Protein AF-A0A954N422-F1 (afdb_monomer_lite)

Sequence (176 aa):
SVNNRGGATPYSLAYEYASINVNNAAPVLNNAGSPTLDPILINVPSANNPGTLVSDIIARMSPDGGITDTNPNSPQGIAINGLTGTANGIWEFTVNNGTNWTPIGTTGNFNARLLAADPNTRIRYRPNTDFIGEAKIAFVAWDQTTGINGGIAAVGTRGGTTPYSTLYDYASLTII

Structure (mmCIF, N/CA/C/O backbone):
data_AF-A0A954N422-F1
#
_entry.id   AF-A0A954N422-F1
#
loop_
_atom_site.group_PDB
_atom_site.id
_atom_site.type_symbol
_atom_site.label_atom_id
_atom_site.label_alt_id
_atom_site.label_comp_id
_atom_site.label_asym_id
_atom_site.label_entity_id
_atom_site.label_seq_id
_atom_site.pdbx_PDB_ins_code
_atom_site.Cartn_x
_atom_site.Cartn_y
_atom_site.Cartn_z
_atom_site.occupancy
_atom_site.B_iso_or_equiv
_atom_site.auth_seq_id
_atom_site.auth_comp_id
_atom_site.auth_asym_id
_atom_site.auth_atom_id
_atom_site.pdbx_PDB_model_num
ATOM 1 N N . SER A 1 1 ? 2.249 11.021 -72.067 1.00 43.91 1 SER A N 1
ATOM 2 C CA . SER A 1 1 ? 2.326 9.857 -71.168 1.00 43.91 1 SER A CA 1
ATOM 3 C C . SER A 1 1 ? 2.232 10.373 -69.746 1.00 43.91 1 SER A C 1
ATOM 5 O O . SER A 1 1 ? 3.156 11.035 -69.293 1.00 43.91 1 SER A O 1
ATOM 7 N N . VAL A 1 2 ? 1.067 10.226 -69.115 1.00 40.97 2 VAL A N 1
ATOM 8 C CA . VAL A 1 2 ? 0.829 10.654 -67.730 1.00 40.97 2 VAL A CA 1
ATOM 9 C C . VAL A 1 2 ? 0.949 9.403 -66.872 1.00 40.97 2 VAL A C 1
ATOM 11 O O . VAL A 1 2 ? 0.126 8.502 -66.992 1.00 40.97 2 VAL A O 1
ATOM 14 N N . ASN A 1 3 ? 1.989 9.334 -66.043 1.00 43.72 3 ASN A N 1
ATOM 15 C CA . ASN A 1 3 ? 2.112 8.283 -65.042 1.00 43.72 3 ASN A CA 1
ATOM 16 C C . ASN A 1 3 ? 1.303 8.698 -63.808 1.00 43.72 3 ASN A C 1
ATOM 18 O O . ASN A 1 3 ? 1.554 9.752 -63.221 1.00 43.72 3 ASN A O 1
ATOM 22 N N . ASN A 1 4 ? 0.325 7.864 -63.455 1.00 44.44 4 ASN A N 1
ATOM 23 C CA . ASN A 1 4 ? -0.522 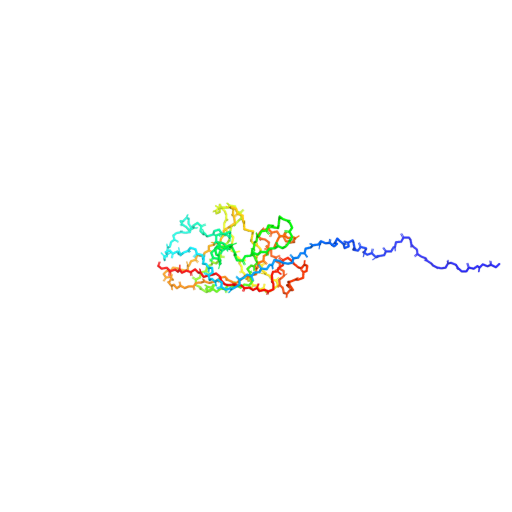7.956 -62.269 1.00 44.44 4 ASN A CA 1
ATOM 24 C C . ASN A 1 4 ? 0.248 8.395 -61.009 1.00 44.44 4 ASN A C 1
ATOM 26 O O . ASN A 1 4 ? 1.148 7.696 -60.548 1.00 44.44 4 ASN A O 1
ATOM 30 N N . ARG A 1 5 ? -0.203 9.487 -60.383 1.00 45.69 5 ARG A N 1
ATOM 31 C CA . ARG A 1 5 ? -0.051 9.734 -58.942 1.00 45.69 5 ARG A CA 1
ATOM 32 C C . ARG A 1 5 ? -1.448 9.933 -58.347 1.00 45.69 5 ARG A C 1
ATOM 34 O O . ARG A 1 5 ? -1.951 11.049 -58.308 1.00 45.69 5 ARG A O 1
ATOM 41 N N . GLY A 1 6 ? -2.093 8.840 -57.943 1.00 41.59 6 GLY A N 1
ATOM 42 C CA . GLY A 1 6 ? -3.172 8.876 -56.944 1.00 41.59 6 GLY A CA 1
ATOM 43 C C . GLY A 1 6 ? -2.556 8.641 -55.557 1.00 41.59 6 GLY A C 1
ATOM 44 O O . GLY A 1 6 ? -1.580 7.906 -55.472 1.00 41.59 6 GLY A O 1
ATOM 45 N N . GLY A 1 7 ? -3.004 9.230 -54.448 1.00 41.53 7 GLY A N 1
ATOM 46 C CA . GLY A 1 7 ? -4.103 10.164 -54.215 1.00 41.53 7 GLY A CA 1
ATOM 47 C C . GLY A 1 7 ? -4.025 10.778 -52.797 1.00 41.53 7 GLY A C 1
ATOM 48 O O . GLY A 1 7 ? -3.206 10.372 -51.983 1.00 41.53 7 GLY A O 1
ATOM 49 N N . ALA A 1 8 ? -4.884 11.782 -52.579 1.00 52.75 8 ALA A N 1
ATOM 50 C CA . ALA A 1 8 ? -5.492 12.315 -51.344 1.00 52.75 8 ALA A CA 1
ATOM 51 C C . ALA A 1 8 ? -4.679 12.528 -50.028 1.00 52.75 8 ALA A C 1
ATOM 53 O O . ALA A 1 8 ? -4.425 11.605 -49.266 1.00 52.75 8 ALA A O 1
ATOM 54 N N . THR A 1 9 ? -4.528 13.822 -49.685 1.00 52.22 9 THR A N 1
ATOM 55 C CA . THR A 1 9 ? -4.311 14.471 -48.359 1.00 52.22 9 THR A CA 1
ATOM 56 C C . THR A 1 9 ? -2.933 14.352 -47.668 1.00 52.22 9 THR A C 1
ATOM 58 O O . THR A 1 9 ? -2.406 13.253 -47.529 1.00 52.22 9 THR A O 1
ATOM 61 N N . PRO A 1 10 ? -2.341 15.465 -47.173 1.00 43.59 10 PRO A N 1
ATOM 62 C CA . PRO A 1 10 ? -1.077 15.457 -46.439 1.00 43.59 10 PRO A CA 1
ATOM 63 C C . PRO A 1 10 ? -1.319 15.248 -44.937 1.00 43.59 10 PRO A C 1
ATOM 65 O O . PRO A 1 10 ? -0.956 16.102 -44.142 1.00 43.59 10 PRO A O 1
ATOM 68 N N . TYR A 1 11 ? -1.960 14.152 -44.532 1.00 50.22 11 TYR A N 1
ATOM 69 C CA . TYR A 1 11 ? -2.057 13.786 -43.115 1.00 50.22 11 TYR A CA 1
ATOM 70 C C . TYR A 1 11 ? -2.103 12.263 -42.991 1.00 50.22 11 TYR A C 1
ATOM 72 O O . TYR A 1 11 ? -3.084 11.632 -43.378 1.00 50.22 11 TYR A O 1
ATOM 80 N N . SER A 1 12 ? -1.053 11.652 -42.447 1.00 58.97 12 SER A N 1
ATOM 81 C CA . SER A 1 12 ? -1.161 10.297 -41.914 1.00 58.97 12 SER A CA 1
ATOM 82 C C . SER A 1 12 ? -1.893 10.370 -40.569 1.00 58.97 12 SER A C 1
ATOM 84 O O . SER A 1 12 ? -1.477 11.091 -39.670 1.00 58.97 12 SER A O 1
ATOM 86 N N . LEU A 1 13 ? -2.960 9.583 -40.392 1.00 49.12 13 LEU A N 1
ATOM 87 C CA . LEU A 1 13 ? -3.595 9.314 -39.085 1.00 49.12 13 LEU A CA 1
ATOM 88 C C . LEU A 1 13 ? -2.731 8.390 -38.199 1.00 49.12 13 LEU A C 1
ATOM 90 O O . LEU A 1 13 ? -3.236 7.675 -37.336 1.00 49.12 13 LEU A O 1
ATOM 94 N N . ALA A 1 14 ? -1.424 8.348 -38.450 1.00 48.66 14 ALA A N 1
ATOM 95 C CA . ALA A 1 14 ? -0.508 7.518 -37.701 1.00 48.66 14 ALA A CA 1
ATOM 96 C C . ALA A 1 14 ? -0.146 8.268 -36.422 1.00 48.66 14 ALA A C 1
ATOM 98 O O . ALA A 1 14 ? 0.597 9.246 -36.453 1.00 48.66 14 ALA A O 1
ATOM 99 N N . TYR A 1 15 ? -0.667 7.800 -35.292 1.00 50.38 15 TYR A N 1
ATOM 100 C CA . TYR A 1 15 ? -0.001 8.051 -34.026 1.00 50.38 15 TYR A CA 1
ATOM 101 C C . TYR A 1 15 ? 1.367 7.376 -34.110 1.00 50.38 15 TYR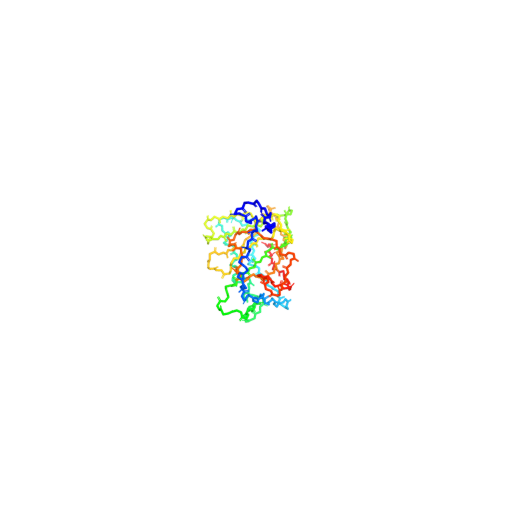 A C 1
ATOM 103 O O . TYR A 1 15 ? 1.484 6.155 -34.017 1.00 50.38 15 TYR A O 1
ATOM 111 N N . GLU A 1 16 ? 2.403 8.168 -34.357 1.00 44.94 16 GLU A N 1
ATOM 112 C CA . GLU A 1 16 ? 3.770 7.749 -34.110 1.00 44.94 16 GLU A CA 1
ATOM 113 C C . GLU A 1 16 ? 3.940 7.739 -32.591 1.00 44.94 16 GLU A C 1
ATOM 115 O O . GLU A 1 16 ? 4.090 8.776 -31.946 1.00 44.94 16 GLU A O 1
ATOM 120 N N . TYR A 1 17 ? 3.818 6.560 -31.983 1.00 45.59 17 TYR A N 1
ATOM 121 C CA . TYR A 1 17 ? 4.269 6.397 -30.613 1.00 45.59 17 TYR A CA 1
ATOM 122 C C . TYR A 1 17 ? 5.788 6.509 -30.641 1.00 45.59 17 TYR A C 1
ATOM 124 O O . TYR A 1 17 ? 6.476 5.587 -31.076 1.00 45.59 17 TYR A O 1
ATOM 132 N N . ALA A 1 18 ? 6.318 7.629 -30.158 1.00 45.50 18 ALA A N 1
ATOM 133 C CA . ALA A 1 18 ? 7.688 7.651 -29.684 1.00 45.50 18 ALA A CA 1
ATOM 134 C C . ALA A 1 18 ? 7.759 6.674 -28.501 1.00 45.50 18 ALA A C 1
ATOM 136 O O . ALA A 1 18 ? 7.388 7.009 -27.376 1.00 45.50 18 ALA A O 1
ATOM 137 N N . SER A 1 19 ? 8.180 5.435 -28.750 1.00 49.53 19 SER A N 1
ATOM 138 C CA . SER A 1 19 ? 8.577 4.540 -27.674 1.00 49.53 19 SER A CA 1
ATOM 139 C C . SER A 1 19 ? 9.864 5.107 -27.085 1.00 49.53 19 SER A C 1
ATOM 141 O O . SER A 1 19 ? 10.951 4.894 -27.624 1.00 49.53 19 SER A O 1
ATOM 143 N N . ILE A 1 20 ? 9.761 5.844 -25.979 1.00 52.03 20 ILE A N 1
ATOM 144 C CA . ILE A 1 20 ? 10.897 5.926 -25.071 1.00 52.03 20 ILE A CA 1
ATOM 145 C C . ILE A 1 20 ? 11.073 4.493 -24.577 1.00 52.03 20 ILE A C 1
ATOM 147 O O . ILE A 1 20 ? 10.243 3.987 -23.823 1.00 52.03 20 ILE A O 1
ATOM 151 N N . ASN A 1 21 ? 12.126 3.817 -25.036 1.00 48.25 21 ASN A N 1
ATOM 152 C CA . ASN A 1 21 ? 12.680 2.709 -24.276 1.00 48.25 21 ASN A CA 1
ATOM 153 C C . ASN A 1 21 ? 13.121 3.316 -22.946 1.00 48.25 21 ASN A C 1
ATOM 155 O O . ASN A 1 21 ? 14.238 3.817 -22.817 1.00 48.25 21 ASN A O 1
ATOM 159 N N . VAL A 1 22 ? 12.215 3.353 -21.969 1.00 59.94 22 VAL A N 1
ATOM 160 C CA . VAL A 1 22 ? 12.628 3.524 -20.589 1.00 59.94 22 VAL A CA 1
ATOM 161 C C . VAL A 1 22 ? 13.379 2.229 -20.339 1.00 59.94 22 VAL A C 1
ATOM 163 O O . VAL A 1 22 ? 12.770 1.160 -20.378 1.00 59.94 22 VAL A O 1
ATOM 166 N N . ASN A 1 23 ? 14.703 2.302 -20.200 1.00 78.31 23 ASN A N 1
ATOM 167 C CA . ASN A 1 23 ? 15.548 1.184 -19.775 1.00 78.31 23 ASN A CA 1
ATOM 168 C C . ASN A 1 23 ? 15.210 0.815 -18.320 1.00 78.31 23 ASN A C 1
ATOM 170 O O . ASN A 1 23 ? 16.096 0.766 -17.480 1.00 78.31 23 ASN A O 1
ATOM 174 N N . ASN A 1 24 ? 13.927 0.649 -18.010 1.00 91.31 24 ASN A N 1
ATOM 175 C CA . ASN A 1 24 ? 13.462 0.226 -16.720 1.00 91.31 24 ASN A CA 1
ATOM 176 C C . ASN A 1 24 ? 13.692 -1.275 -16.611 1.00 91.31 24 ASN A C 1
ATOM 178 O O . ASN A 1 24 ? 13.283 -2.031 -17.494 1.00 91.31 24 ASN A O 1
ATOM 182 N N . ALA A 1 25 ? 14.311 -1.700 -15.526 1.00 95.19 25 ALA A N 1
ATOM 183 C CA . ALA A 1 25 ? 14.209 -3.055 -15.030 1.00 95.19 25 ALA A CA 1
ATOM 184 C C . ALA A 1 25 ? 13.224 -3.070 -13.860 1.00 95.19 25 ALA A C 1
ATOM 186 O O . ALA A 1 25 ? 13.370 -2.294 -12.927 1.00 95.19 25 ALA A O 1
ATOM 187 N N . ALA A 1 26 ? 12.240 -3.963 -13.895 1.00 97.00 26 ALA A N 1
ATOM 188 C CA . ALA A 1 26 ? 11.301 -4.107 -12.792 1.00 97.00 26 ALA A CA 1
ATOM 189 C C . ALA A 1 26 ? 12.032 -4.376 -11.461 1.00 97.00 26 ALA A C 1
ATOM 191 O O . ALA A 1 26 ? 13.004 -5.146 -11.445 1.00 97.00 26 ALA A O 1
ATOM 192 N N . PRO A 1 27 ? 11.528 -3.846 -10.334 1.00 97.69 27 PRO A N 1
ATOM 193 C CA . PRO A 1 27 ? 12.125 -4.091 -9.036 1.00 97.69 27 PRO A CA 1
ATOM 194 C C . PRO A 1 27 ? 11.985 -5.570 -8.661 1.00 97.69 27 PRO A C 1
ATOM 196 O O . PRO A 1 27 ? 11.022 -6.254 -9.028 1.00 97.69 27 PRO A O 1
ATOM 199 N N . VAL A 1 28 ? 12.936 -6.074 -7.885 1.00 97.12 28 VAL A N 1
ATOM 200 C CA . VAL A 1 28 ? 12.908 -7.420 -7.318 1.00 97.12 28 VAL A CA 1
ATOM 201 C C . VAL A 1 28 ? 12.417 -7.326 -5.883 1.00 97.12 28 VAL A C 1
ATOM 203 O O . VAL A 1 28 ? 13.034 -6.677 -5.045 1.00 97.12 28 VAL A O 1
ATOM 206 N N . LEU A 1 29 ? 11.305 -8.002 -5.604 1.00 97.25 29 LEU A N 1
ATOM 207 C CA . LEU A 1 29 ? 10.777 -8.183 -4.258 1.00 97.25 29 LEU A CA 1
ATOM 208 C C . LEU A 1 29 ? 11.264 -9.526 -3.700 1.00 97.25 29 LEU A C 1
ATOM 210 O O . LEU A 1 29 ? 11.084 -10.559 -4.346 1.00 97.25 29 LEU A O 1
ATOM 214 N N . ASN A 1 30 ? 11.825 -9.521 -2.494 1.00 94.50 30 ASN A N 1
ATOM 215 C CA . ASN A 1 30 ? 12.149 -10.717 -1.723 1.00 94.50 30 ASN A CA 1
ATOM 216 C C . ASN A 1 30 ? 11.022 -11.015 -0.721 1.00 94.50 30 ASN A C 1
ATOM 218 O O . ASN A 1 30 ? 10.853 -10.291 0.257 1.00 94.50 30 ASN A O 1
ATOM 222 N N . ASN A 1 31 ? 10.277 -12.097 -0.953 1.00 93.06 31 ASN A N 1
ATOM 223 C CA . ASN A 1 31 ? 9.134 -12.515 -0.133 1.00 93.06 31 ASN A CA 1
ATOM 224 C C . ASN A 1 31 ? 9.487 -13.575 0.930 1.00 93.06 31 ASN A C 1
ATOM 226 O O . ASN A 1 31 ? 8.604 -14.274 1.420 1.00 93.06 31 ASN A O 1
ATOM 230 N N . ALA A 1 32 ? 10.771 -13.740 1.265 1.00 90.69 32 ALA A N 1
ATOM 231 C CA . ALA A 1 32 ? 11.186 -14.596 2.380 1.00 90.69 32 ALA A CA 1
ATOM 232 C C . ALA A 1 32 ? 10.934 -13.942 3.754 1.00 90.69 32 ALA A C 1
ATOM 234 O O . ALA A 1 32 ? 11.035 -14.608 4.784 1.00 90.69 32 ALA A O 1
ATOM 235 N N . GLY A 1 33 ? 10.655 -12.637 3.758 1.00 86.81 33 GLY A N 1
ATOM 236 C CA . GLY A 1 33 ? 10.347 -11.848 4.940 1.00 86.81 33 GLY A CA 1
ATOM 237 C C . GLY A 1 33 ? 8.942 -12.064 5.491 1.00 86.81 33 GLY A C 1
ATOM 238 O O . GLY A 1 33 ? 8.163 -12.897 5.037 1.00 86.81 33 GLY A O 1
ATOM 239 N N . SER A 1 34 ? 8.607 -11.285 6.512 1.00 90.31 34 SER A N 1
ATOM 240 C CA . SER A 1 34 ? 7.241 -11.174 7.034 1.00 90.31 34 SER A CA 1
ATOM 241 C C . SER A 1 34 ? 7.027 -9.738 7.503 1.00 90.31 34 SER A C 1
ATOM 243 O O . SER A 1 34 ? 7.085 -9.471 8.707 1.00 90.31 34 SER A O 1
ATOM 245 N N . PRO A 1 35 ? 6.881 -8.783 6.567 1.00 95.62 35 PRO A N 1
ATOM 246 C CA . PRO A 1 35 ? 6.752 -7.383 6.925 1.00 95.62 35 PRO A CA 1
ATOM 247 C C . PRO A 1 35 ? 5.490 -7.151 7.756 1.00 95.62 35 PRO A C 1
ATOM 249 O O . PRO A 1 35 ? 4.469 -7.824 7.608 1.00 95.62 35 PRO A O 1
ATOM 252 N N . THR A 1 36 ? 5.543 -6.154 8.629 1.00 97.50 36 THR A N 1
ATOM 253 C CA . THR A 1 36 ? 4.424 -5.797 9.499 1.00 97.50 36 THR A CA 1
ATOM 254 C C . THR A 1 36 ? 4.191 -4.299 9.486 1.00 97.50 36 THR A C 1
ATOM 256 O O . THR A 1 36 ? 5.126 -3.497 9.389 1.00 97.50 36 THR A O 1
ATOM 259 N N . LEU A 1 37 ? 2.926 -3.916 9.623 1.00 98.62 37 LEU A N 1
ATOM 260 C CA . LEU A 1 37 ? 2.578 -2.579 10.073 1.00 98.62 37 LEU A CA 1
ATOM 261 C C . LEU A 1 37 ? 2.643 -2.537 11.600 1.00 98.62 37 LEU A C 1
ATOM 263 O O . LEU A 1 37 ? 2.631 -3.570 12.272 1.00 98.62 37 LEU A O 1
ATOM 267 N N . ASP A 1 38 ? 2.703 -1.331 12.146 1.00 98.19 38 ASP A N 1
ATOM 268 C CA . ASP A 1 38 ? 2.648 -1.125 13.586 1.00 98.19 38 ASP A CA 1
ATOM 269 C C . ASP A 1 38 ? 1.313 -1.642 14.132 1.00 98.19 38 ASP A C 1
ATOM 271 O O . ASP A 1 38 ? 0.259 -1.379 13.538 1.00 98.19 38 ASP A O 1
ATOM 275 N N . PRO A 1 39 ? 1.335 -2.383 15.252 1.00 97.50 39 PRO A N 1
ATOM 276 C CA . PRO A 1 39 ? 0.109 -2.812 15.893 1.00 97.50 39 PRO A CA 1
ATOM 277 C C . PRO A 1 39 ? -0.664 -1.591 16.392 1.00 97.50 39 PRO A C 1
ATOM 279 O O . PRO A 1 39 ? -0.083 -0.566 16.760 1.00 97.50 39 PRO A O 1
ATOM 282 N N . ILE A 1 40 ? -1.985 -1.717 16.440 1.00 97.19 40 ILE A N 1
ATOM 283 C CA . ILE A 1 40 ? -2.860 -0.666 16.961 1.00 97.19 40 ILE A CA 1
ATOM 284 C C . ILE A 1 40 ? -3.694 -1.200 18.115 1.00 97.19 40 ILE A C 1
ATOM 286 O O . ILE A 1 40 ? -4.062 -2.374 18.141 1.00 97.19 40 ILE A O 1
ATOM 290 N N . LEU A 1 41 ? -4.015 -0.313 19.052 1.00 96.81 41 LEU A N 1
ATOM 291 C CA . LEU A 1 41 ? -4.933 -0.640 20.131 1.00 96.81 41 LEU A CA 1
ATOM 292 C C . LEU A 1 41 ? -6.374 -0.674 19.620 1.00 96.81 41 LEU A C 1
ATOM 294 O O . LEU A 1 41 ? -6.782 0.150 18.789 1.00 96.81 41 LEU A O 1
ATOM 298 N N . ILE A 1 42 ? -7.160 -1.585 20.175 1.00 94.69 42 ILE A N 1
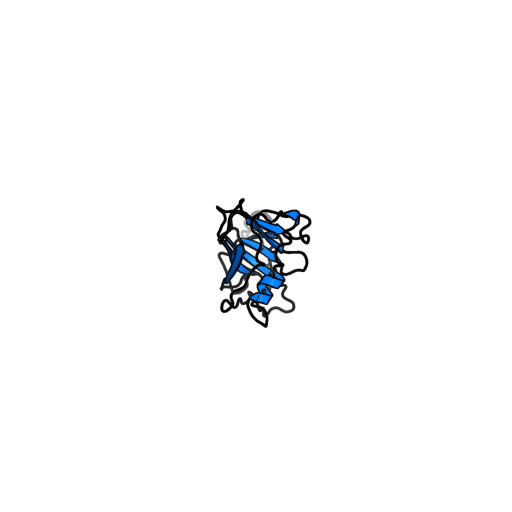ATOM 299 C CA . ILE A 1 42 ? -8.610 -1.600 20.059 1.00 94.69 42 ILE A CA 1
ATOM 300 C C . ILE A 1 42 ? -9.172 -0.222 20.428 1.00 94.69 42 ILE A C 1
ATOM 302 O O . ILE A 1 42 ? -8.738 0.426 21.383 1.00 94.69 42 ILE A O 1
ATOM 306 N N . ASN A 1 43 ? -10.134 0.255 19.637 1.00 94.62 43 ASN A N 1
ATOM 307 C CA . ASN A 1 43 ? -10.788 1.553 19.829 1.00 94.62 43 ASN A CA 1
ATOM 308 C C . ASN A 1 43 ? -9.844 2.772 19.851 1.00 94.62 43 ASN A C 1
ATOM 310 O O . ASN A 1 43 ? -10.244 3.839 20.324 1.00 94.62 43 ASN A O 1
ATOM 314 N N . VAL A 1 44 ? -8.618 2.663 19.315 1.00 95.81 44 VAL A N 1
ATOM 315 C CA . VAL A 1 44 ? -7.723 3.821 19.186 1.00 95.81 44 VAL A CA 1
ATOM 316 C C . VAL A 1 44 ? -8.424 4.945 18.402 1.00 95.81 44 VAL A C 1
ATOM 318 O O . VAL A 1 44 ? -8.904 4.720 17.283 1.00 95.81 44 VAL A O 1
ATOM 321 N N . PRO A 1 45 ? -8.498 6.178 18.942 1.00 95.31 45 PRO A N 1
ATOM 322 C CA . PRO A 1 45 ? -9.030 7.304 18.189 1.00 95.31 45 PRO A CA 1
ATOM 323 C C . PRO A 1 45 ? -8.229 7.513 16.905 1.00 95.31 45 PRO A C 1
ATOM 325 O O . PRO A 1 45 ? -7.001 7.458 16.913 1.00 95.31 45 PRO A O 1
ATOM 328 N N . SER A 1 46 ? -8.896 7.815 15.789 1.00 92.50 46 SER A N 1
ATOM 329 C CA . SER A 1 46 ? -8.201 7.970 14.501 1.00 92.50 46 SER A CA 1
ATOM 330 C C . SER A 1 46 ? -7.180 9.115 14.496 1.00 92.50 46 SER A C 1
ATOM 332 O O . SER A 1 46 ? -6.214 9.053 13.746 1.00 92.50 46 SER A O 1
ATOM 334 N N . ALA A 1 47 ? -7.346 10.133 15.345 1.00 94.31 47 ALA A N 1
ATOM 335 C CA . ALA A 1 47 ? -6.354 11.197 15.532 1.00 94.31 47 ALA A CA 1
ATOM 336 C C . ALA A 1 47 ? -5.049 10.704 16.191 1.00 94.31 47 ALA A C 1
ATOM 338 O O . ALA A 1 47 ? -4.002 11.318 16.018 1.00 94.31 47 ALA A O 1
ATOM 339 N N . ASN A 1 48 ? -5.105 9.576 16.903 1.00 96.62 48 ASN A N 1
ATOM 340 C CA . ASN A 1 48 ? -3.990 8.975 17.633 1.00 96.62 48 ASN A CA 1
ATOM 341 C C . ASN A 1 48 ? -3.403 7.761 16.894 1.00 96.62 48 ASN A C 1
ATOM 343 O O . ASN A 1 48 ? -2.525 7.091 17.428 1.00 96.62 48 ASN A O 1
ATOM 347 N N . ASN A 1 49 ? -3.886 7.465 15.684 1.00 97.19 49 ASN A N 1
ATOM 348 C CA . ASN A 1 49 ? -3.355 6.414 14.825 1.00 97.19 49 ASN A CA 1
ATOM 349 C C . ASN A 1 49 ? -2.500 7.049 13.710 1.00 97.19 49 ASN A C 1
ATOM 351 O O . ASN A 1 49 ? -3.061 7.473 12.688 1.00 97.19 49 ASN A O 1
ATOM 355 N N . PRO A 1 50 ? -1.166 7.137 13.896 1.00 97.50 50 PRO A N 1
ATOM 356 C CA . PRO A 1 50 ? -0.267 7.762 12.928 1.00 97.50 50 PRO A CA 1
ATOM 357 C C . PRO A 1 50 ? -0.047 6.903 11.676 1.00 97.50 50 PRO A C 1
ATOM 359 O O . PRO A 1 50 ? 0.454 7.418 10.679 1.00 97.50 50 PRO A O 1
ATOM 362 N N . GLY A 1 51 ? -0.417 5.619 11.710 1.00 98.31 51 GLY A N 1
ATOM 363 C CA . GLY A 1 51 ? -0.071 4.644 10.682 1.00 98.31 51 GLY A CA 1
ATOM 364 C C . GLY A 1 51 ? 1.432 4.381 10.566 1.00 98.31 51 GLY A C 1
ATOM 365 O O . GLY A 1 51 ? 2.262 5.009 11.223 1.00 98.31 51 GLY A O 1
ATOM 366 N N . THR A 1 52 ? 1.773 3.468 9.667 1.00 98.81 52 THR A N 1
ATOM 367 C CA . THR A 1 52 ? 3.146 3.022 9.409 1.00 98.81 52 THR A CA 1
ATOM 368 C C . THR A 1 52 ? 3.636 3.594 8.088 1.00 98.81 52 THR A C 1
ATOM 370 O O . THR A 1 52 ? 2.887 3.604 7.107 1.00 98.81 52 THR A O 1
ATOM 373 N N . LEU A 1 53 ? 4.880 4.081 8.050 1.00 98.75 53 LEU A N 1
ATOM 374 C CA . LEU A 1 53 ? 5.508 4.520 6.803 1.00 98.75 53 LEU A CA 1
ATOM 375 C C . LEU A 1 53 ? 5.672 3.338 5.846 1.00 98.75 53 LEU A C 1
ATOM 377 O O . LEU A 1 53 ? 6.029 2.235 6.257 1.00 98.75 53 LEU A O 1
ATOM 381 N N . VAL A 1 54 ? 5.484 3.578 4.551 1.00 98.69 54 VAL A N 1
ATOM 382 C CA . VAL A 1 54 ? 5.735 2.547 3.530 1.00 98.69 54 VAL A CA 1
ATOM 383 C C . VAL A 1 54 ? 7.204 2.115 3.528 1.00 98.69 54 VAL A C 1
ATOM 385 O O . VAL A 1 54 ? 7.491 0.930 3.373 1.00 98.69 54 VAL A O 1
ATOM 388 N N . SER A 1 55 ? 8.131 3.045 3.783 1.00 97.75 55 SER A N 1
ATOM 389 C CA . SER A 1 55 ? 9.554 2.732 3.951 1.00 97.75 55 SER A CA 1
ATOM 390 C C . SER A 1 55 ? 9.812 1.771 5.112 1.00 97.75 55 SER A C 1
ATOM 392 O O . SER A 1 55 ? 10.636 0.871 4.978 1.00 97.75 55 SER A O 1
ATOM 394 N N . ASP A 1 56 ? 9.083 1.909 6.224 1.00 97.81 56 ASP A N 1
ATOM 395 C CA . ASP A 1 56 ? 9.247 1.032 7.387 1.00 97.81 56 ASP A CA 1
ATOM 396 C C . ASP A 1 56 ? 8.733 -0.378 7.085 1.00 97.81 56 ASP A C 1
ATOM 398 O O . ASP A 1 56 ? 9.360 -1.356 7.484 1.00 97.81 56 ASP A O 1
ATOM 402 N N . ILE A 1 57 ? 7.634 -0.500 6.333 1.00 98.00 57 ILE A N 1
ATOM 403 C CA . ILE A 1 57 ? 7.122 -1.801 5.875 1.00 98.00 57 ILE A CA 1
ATOM 404 C C . ILE A 1 57 ? 8.184 -2.513 5.026 1.00 98.00 57 ILE A C 1
ATOM 406 O O . ILE A 1 57 ? 8.469 -3.684 5.270 1.00 98.00 57 ILE A O 1
ATOM 410 N N . ILE A 1 58 ? 8.807 -1.807 4.076 1.00 96.75 58 ILE A N 1
ATOM 411 C CA . ILE A 1 58 ? 9.855 -2.364 3.202 1.00 96.75 58 ILE A CA 1
ATOM 412 C C . ILE A 1 58 ? 11.110 -2.739 4.003 1.00 96.75 58 ILE A C 1
ATOM 414 O O . ILE A 1 58 ? 11.683 -3.811 3.789 1.00 96.75 58 ILE A O 1
ATOM 418 N N . ALA A 1 59 ? 11.521 -1.894 4.951 1.00 95.19 59 ALA A N 1
ATOM 419 C CA . ALA A 1 59 ? 12.667 -2.153 5.821 1.00 95.19 59 ALA A CA 1
ATOM 420 C C . ALA A 1 59 ? 12.446 -3.359 6.754 1.00 95.19 59 ALA A C 1
ATOM 422 O O . ALA A 1 59 ? 13.401 -4.019 7.148 1.00 95.19 59 ALA A O 1
ATOM 423 N N . ARG A 1 60 ? 11.192 -3.688 7.089 1.00 95.00 60 ARG A N 1
ATOM 424 C CA . ARG A 1 60 ? 10.837 -4.856 7.918 1.00 95.00 60 ARG A CA 1
ATOM 425 C C . ARG A 1 60 ? 10.787 -6.174 7.144 1.00 95.00 60 ARG A C 1
ATOM 427 O O . ARG A 1 60 ? 10.634 -7.223 7.761 1.00 95.00 60 ARG A O 1
ATOM 434 N N . MET A 1 61 ? 10.905 -6.150 5.817 1.00 92.56 61 MET A N 1
ATOM 435 C CA . MET A 1 61 ? 10.918 -7.372 5.005 1.00 92.56 61 MET A CA 1
ATOM 436 C C . MET A 1 61 ? 12.219 -8.164 5.189 1.00 92.56 61 MET A C 1
ATOM 438 O O . MET A 1 61 ? 12.194 -9.388 5.263 1.00 92.56 61 MET A O 1
ATOM 442 N N . SER A 1 62 ? 13.366 -7.483 5.252 1.00 89.06 62 SER A N 1
ATOM 443 C CA . SER A 1 62 ? 14.679 -8.107 5.451 1.00 89.06 62 SER A CA 1
ATOM 444 C C . SER A 1 62 ? 15.677 -7.089 6.027 1.00 89.06 62 SER A C 1
ATOM 446 O O . SER A 1 62 ? 15.432 -5.890 5.885 1.00 89.06 62 SER A O 1
ATOM 448 N N . PRO A 1 63 ? 16.807 -7.520 6.626 1.00 84.06 63 PRO A N 1
ATOM 449 C CA . PRO A 1 63 ? 17.827 -6.606 7.153 1.00 84.06 63 PRO A CA 1
ATOM 450 C C . PRO A 1 63 ? 18.348 -5.571 6.144 1.00 84.06 63 PRO A C 1
ATOM 452 O O . PRO A 1 63 ? 18.672 -4.456 6.540 1.00 84.06 63 PRO A O 1
ATOM 455 N N . ASP A 1 64 ? 18.385 -5.924 4.855 1.00 81.12 64 ASP A N 1
ATOM 456 C CA . ASP A 1 64 ? 18.876 -5.062 3.771 1.00 81.12 64 ASP A CA 1
ATOM 457 C C . ASP A 1 64 ? 17.733 -4.355 3.010 1.00 81.12 64 ASP A C 1
ATOM 459 O O . ASP A 1 64 ? 17.952 -3.737 1.968 1.00 81.12 64 ASP A O 1
ATOM 463 N N . GLY A 1 65 ? 16.496 -4.455 3.510 1.00 77.19 65 GLY A N 1
ATOM 464 C CA . GLY A 1 65 ? 15.283 -4.094 2.776 1.00 77.19 65 GLY A CA 1
ATOM 465 C C . GLY A 1 65 ? 14.814 -5.228 1.857 1.00 77.19 65 GLY A C 1
ATOM 466 O O . GLY A 1 65 ? 15.594 -6.031 1.347 1.00 77.19 65 GLY A O 1
ATOM 467 N N . GLY A 1 66 ? 13.501 -5.373 1.686 1.00 89.00 66 GLY A N 1
ATOM 468 C CA . GLY A 1 66 ? 12.926 -6.458 0.873 1.00 89.00 66 GLY A CA 1
ATOM 469 C C . GLY A 1 66 ? 12.847 -6.179 -0.623 1.00 89.00 66 GLY A C 1
ATOM 470 O O . GLY A 1 66 ? 12.295 -7.002 -1.349 1.00 89.00 66 GLY A O 1
ATOM 471 N N . ILE A 1 67 ? 13.330 -5.024 -1.086 1.00 95.69 67 ILE A N 1
ATOM 472 C CA . ILE A 1 67 ? 13.186 -4.572 -2.471 1.00 95.69 67 ILE A CA 1
ATOM 473 C C . ILE A 1 67 ? 14.544 -4.111 -2.996 1.00 95.69 67 ILE A C 1
ATOM 475 O O . ILE A 1 67 ? 15.208 -3.285 -2.371 1.00 95.69 67 ILE A O 1
ATOM 479 N N . THR A 1 68 ? 14.934 -4.614 -4.164 1.00 95.31 68 THR A N 1
ATOM 480 C CA . THR A 1 68 ? 16.116 -4.164 -4.909 1.00 95.31 68 THR A CA 1
ATOM 481 C C . THR A 1 68 ? 15.734 -3.786 -6.333 1.00 95.31 68 THR A C 1
ATOM 483 O O . THR A 1 68 ? 14.701 -4.206 -6.848 1.00 95.31 68 THR A O 1
ATOM 486 N N . ASP A 1 69 ? 16.556 -2.965 -6.975 1.00 94.62 69 ASP A N 1
ATOM 487 C CA . ASP A 1 69 ? 16.335 -2.514 -8.343 1.00 94.62 69 ASP A CA 1
ATOM 488 C C . ASP A 1 69 ? 17.697 -2.268 -9.007 1.00 94.62 69 ASP A C 1
ATOM 490 O O . ASP A 1 69 ? 18.614 -1.736 -8.376 1.00 94.62 69 ASP A O 1
ATOM 494 N N . THR A 1 70 ? 17.861 -2.708 -10.255 1.00 94.56 70 THR A N 1
ATOM 495 C CA . THR A 1 70 ? 19.111 -2.534 -11.010 1.00 94.56 70 THR A CA 1
ATOM 496 C C . THR A 1 70 ? 19.208 -1.180 -11.714 1.00 94.56 70 THR A C 1
ATOM 498 O O . THR A 1 70 ? 20.284 -0.823 -12.200 1.00 94.56 70 THR A O 1
ATOM 501 N N . ASN A 1 71 ? 18.114 -0.421 -11.784 1.00 91.69 71 ASN A N 1
ATOM 502 C CA . ASN A 1 71 ? 18.116 0.937 -12.300 1.00 91.69 71 ASN A CA 1
ATOM 503 C C . ASN A 1 71 ? 18.850 1.877 -11.325 1.00 91.69 71 ASN A C 1
ATOM 505 O O . ASN A 1 71 ? 18.591 1.853 -10.116 1.00 91.69 71 ASN A O 1
ATOM 509 N N . PRO A 1 72 ? 19.731 2.765 -11.816 1.00 86.81 72 PRO A N 1
ATOM 510 C CA . PRO A 1 72 ? 20.382 3.757 -10.967 1.00 86.81 72 PRO A CA 1
ATOM 511 C C . PRO A 1 72 ? 19.368 4.683 -10.282 1.00 86.81 72 PRO A C 1
ATOM 513 O O . PRO A 1 72 ? 18.531 5.283 -10.950 1.00 86.81 72 PRO A O 1
ATOM 516 N N . ASN A 1 73 ? 19.503 4.861 -8.964 1.00 86.00 73 ASN A N 1
ATOM 517 C CA . ASN A 1 73 ? 18.675 5.763 -8.149 1.00 86.00 73 ASN A CA 1
ATOM 518 C C . ASN A 1 73 ? 17.158 5.503 -8.255 1.00 86.00 73 ASN A C 1
ATOM 520 O O . ASN A 1 73 ? 16.371 6.450 -8.234 1.00 86.00 73 ASN A O 1
ATOM 524 N N . SER A 1 74 ? 16.750 4.236 -8.368 1.00 89.31 74 SER A N 1
ATOM 525 C CA . SER A 1 74 ? 15.336 3.864 -8.443 1.00 89.31 74 SER A CA 1
ATOM 526 C C . SER A 1 74 ? 14.598 4.139 -7.124 1.00 89.31 74 SER A C 1
ATOM 528 O O . SER A 1 74 ? 14.978 3.579 -6.087 1.00 89.31 74 SER A O 1
ATOM 530 N N . PRO A 1 75 ? 13.569 5.006 -7.107 1.00 94.88 75 PRO A N 1
ATOM 531 C CA . PRO A 1 75 ? 12.764 5.225 -5.917 1.00 94.88 75 PRO A CA 1
ATOM 532 C C . PRO A 1 75 ? 11.891 3.998 -5.631 1.00 94.88 75 PRO A C 1
ATOM 534 O O . PRO A 1 75 ? 11.243 3.446 -6.511 1.00 94.88 75 PRO A O 1
ATOM 537 N N . GLN A 1 76 ? 11.830 3.585 -4.369 1.00 96.19 76 GLN A N 1
ATOM 538 C CA . GLN A 1 76 ? 11.061 2.407 -3.970 1.00 96.19 76 GLN A CA 1
ATOM 539 C C . GLN A 1 76 ? 9.631 2.766 -3.573 1.00 96.19 76 GLN A C 1
ATOM 541 O O . GLN A 1 76 ? 9.330 3.886 -3.159 1.00 96.19 76 GLN A O 1
ATOM 546 N N . GLY A 1 77 ? 8.739 1.794 -3.654 1.00 98.44 77 GLY A N 1
ATOM 547 C CA . GLY A 1 77 ? 7.350 1.909 -3.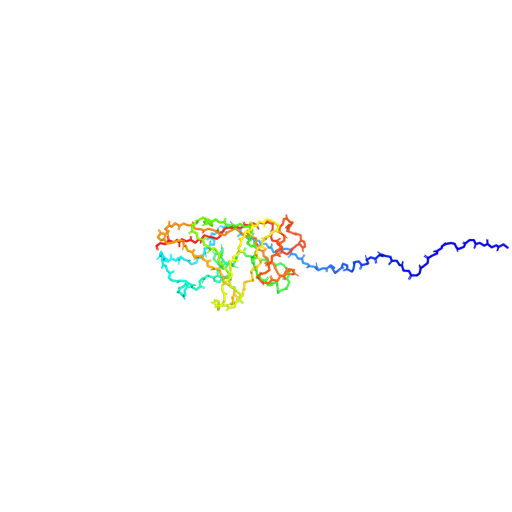249 1.00 98.44 77 GLY A CA 1
ATOM 548 C C . GLY A 1 77 ? 6.657 0.558 -3.320 1.00 98.44 77 GLY A C 1
ATOM 549 O O . GLY A 1 77 ? 7.268 -0.466 -3.640 1.00 98.44 77 GLY A O 1
ATOM 550 N N . ILE A 1 78 ? 5.361 0.566 -3.033 1.00 98.81 78 ILE A N 1
ATOM 551 C CA . ILE A 1 78 ? 4.511 -0.616 -3.137 1.00 98.81 78 ILE A CA 1
ATOM 552 C C . ILE A 1 78 ? 3.247 -0.307 -3.936 1.00 98.81 78 ILE A C 1
ATOM 554 O O . ILE A 1 78 ? 2.712 0.803 -3.889 1.00 98.81 78 ILE A O 1
ATOM 558 N N . ALA A 1 79 ? 2.736 -1.313 -4.637 1.00 98.81 79 ALA A N 1
ATOM 559 C CA . ALA A 1 79 ? 1.413 -1.288 -5.241 1.00 98.81 79 ALA A CA 1
ATOM 560 C C . ALA A 1 79 ? 0.508 -2.299 -4.527 1.00 98.81 79 ALA A C 1
ATOM 562 O O . ALA A 1 79 ? 0.656 -3.511 -4.699 1.00 98.81 79 ALA A O 1
ATOM 563 N N . ILE A 1 80 ? -0.428 -1.803 -3.716 1.00 98.88 80 ILE A N 1
ATOM 564 C CA . ILE A 1 80 ? -1.343 -2.634 -2.924 1.00 98.88 80 ILE A CA 1
ATOM 565 C C . ILE A 1 80 ? -2.434 -3.182 -3.836 1.00 98.88 80 ILE A C 1
ATOM 567 O O . ILE A 1 80 ? -3.289 -2.429 -4.308 1.00 98.88 80 ILE A O 1
ATOM 571 N N . ASN A 1 81 ? -2.429 -4.494 -4.054 1.00 98.56 81 ASN A N 1
ATOM 572 C CA . ASN A 1 81 ? -3.343 -5.196 -4.955 1.00 98.56 81 ASN A CA 1
ATOM 573 C C . ASN A 1 81 ? -4.285 -6.174 -4.230 1.00 98.56 81 ASN A C 1
ATOM 575 O O . ASN A 1 81 ? -5.032 -6.890 -4.893 1.00 98.56 81 ASN A O 1
ATOM 579 N N . GLY A 1 82 ? -4.267 -6.206 -2.895 1.00 98.56 82 GLY A N 1
ATOM 580 C CA . GLY A 1 82 ? -5.234 -6.954 -2.091 1.00 98.56 82 GLY A CA 1
ATOM 581 C C . GLY A 1 82 ? -5.334 -6.420 -0.664 1.00 98.56 82 GLY A C 1
ATOM 582 O O . GLY A 1 82 ? -4.374 -5.863 -0.137 1.00 98.56 82 GLY A O 1
ATOM 583 N N . LEU A 1 83 ? -6.504 -6.579 -0.046 1.00 98.69 83 LEU A N 1
ATOM 584 C CA . LEU A 1 83 ? -6.784 -6.194 1.339 1.00 98.69 83 LEU A CA 1
ATOM 585 C C . LEU A 1 83 ? -7.567 -7.310 2.035 1.00 98.69 83 LEU A C 1
ATOM 587 O O . LEU A 1 83 ? -8.468 -7.900 1.438 1.00 98.69 83 LEU A O 1
ATOM 591 N N . THR A 1 84 ? -7.276 -7.554 3.309 1.00 98.62 84 THR A N 1
ATOM 592 C CA . THR A 1 84 ? -8.132 -8.350 4.202 1.00 98.62 84 THR A CA 1
ATOM 593 C C . THR A 1 84 ? -8.697 -7.470 5.317 1.00 98.62 84 THR A C 1
ATOM 595 O O . THR A 1 84 ? -8.318 -6.307 5.463 1.00 98.62 84 THR A O 1
ATOM 598 N N . GLY A 1 85 ? -9.649 -8.001 6.088 1.00 97.31 85 GLY A N 1
ATOM 599 C CA . GLY A 1 85 ? -10.259 -7.271 7.203 1.00 97.31 85 GLY A CA 1
ATOM 600 C C . GLY A 1 85 ? -11.253 -6.182 6.790 1.00 97.31 85 GLY A C 1
ATOM 601 O O . GLY A 1 85 ? -11.813 -5.533 7.653 1.00 97.31 85 GLY A O 1
ATOM 602 N N . THR A 1 86 ? -11.567 -6.006 5.504 1.00 97.75 86 THR A N 1
ATOM 603 C CA . THR A 1 86 ? -12.440 -4.916 5.011 1.00 97.75 86 THR A CA 1
ATOM 604 C C . THR A 1 86 ? -13.879 -4.938 5.545 1.00 97.75 86 THR A C 1
ATOM 606 O O . THR A 1 86 ? -14.568 -3.927 5.471 1.00 97.75 86 THR A O 1
ATOM 609 N N . ALA A 1 87 ? -14.343 -6.060 6.104 1.00 97.44 87 ALA A N 1
ATOM 610 C CA . ALA A 1 87 ? -15.622 -6.142 6.817 1.00 97.44 87 ALA A CA 1
ATOM 611 C C . ALA A 1 87 ? -15.552 -5.600 8.263 1.00 97.44 87 ALA A C 1
ATOM 613 O O . ALA A 1 87 ? -16.577 -5.276 8.855 1.00 97.44 87 ALA A O 1
ATOM 614 N N . ASN A 1 88 ? -14.345 -5.493 8.821 1.00 97.38 88 ASN A N 1
ATOM 615 C CA . ASN A 1 88 ? -14.067 -5.191 10.225 1.00 97.38 88 ASN A CA 1
ATOM 616 C C . ASN A 1 88 ? -13.350 -3.845 10.413 1.00 97.38 88 ASN A C 1
ATOM 618 O O . ASN A 1 88 ? -12.790 -3.588 11.480 1.00 97.38 88 ASN A O 1
ATOM 622 N N . GLY A 1 89 ? -13.301 -3.011 9.376 1.00 97.25 89 GLY A N 1
ATOM 623 C CA . GLY A 1 89 ? -12.609 -1.732 9.410 1.00 97.25 89 GLY A CA 1
ATOM 624 C C . GLY A 1 89 ? -12.262 -1.203 8.024 1.00 97.25 89 GLY A C 1
ATOM 625 O O . GLY A 1 89 ? -12.616 -1.781 6.995 1.00 97.25 89 GLY A O 1
ATOM 626 N N . ILE A 1 90 ? -11.560 -0.073 8.006 1.00 98.25 90 ILE A N 1
ATOM 627 C CA . ILE A 1 90 ? -11.208 0.660 6.790 1.00 98.25 90 ILE A CA 1
ATOM 628 C C . ILE A 1 90 ? -9.694 0.826 6.722 1.00 98.25 90 ILE A C 1
ATOM 630 O O . ILE A 1 90 ? -9.068 1.367 7.633 1.00 98.25 90 ILE A O 1
ATOM 634 N N . TRP A 1 91 ? -9.110 0.400 5.607 1.00 98.81 91 TRP A N 1
ATOM 635 C CA . TRP A 1 91 ? -7.739 0.740 5.254 1.00 98.81 91 TRP A CA 1
ATOM 636 C C . TRP A 1 91 ? -7.673 2.149 4.670 1.00 98.81 91 TRP A C 1
ATOM 638 O O . TRP A 1 91 ? -8.393 2.469 3.720 1.00 98.81 91 TRP A O 1
ATOM 648 N N . GLU A 1 92 ? -6.778 2.972 5.199 1.00 98.88 92 GLU A N 1
ATOM 649 C CA . GLU A 1 92 ? -6.534 4.336 4.740 1.00 98.88 92 GLU A CA 1
ATOM 650 C C . GLU A 1 92 ? -5.044 4.542 4.454 1.00 98.88 92 GLU A C 1
ATOM 652 O O . GLU A 1 92 ? -4.175 3.900 5.045 1.00 98.88 92 GLU A O 1
ATOM 657 N N . PHE A 1 93 ? -4.750 5.475 3.558 1.00 98.88 93 PHE A N 1
ATOM 658 C CA . PHE A 1 93 ? -3.403 5.948 3.287 1.00 98.88 93 PHE A CA 1
ATOM 659 C C . PHE 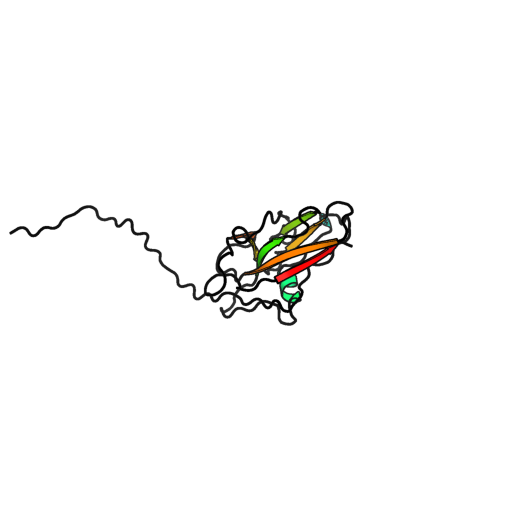A 1 93 ? -3.345 7.471 3.370 1.00 98.88 93 PHE A C 1
ATOM 661 O O . PHE A 1 93 ? -4.359 8.168 3.294 1.00 98.88 93 PHE A O 1
ATOM 668 N N . THR A 1 94 ? -2.136 7.988 3.496 1.00 98.88 94 THR A N 1
ATOM 669 C CA . THR A 1 94 ? -1.823 9.412 3.405 1.00 98.88 94 THR A CA 1
ATOM 670 C C . THR A 1 94 ? -0.588 9.581 2.535 1.00 98.88 94 THR A C 1
ATOM 672 O O . THR A 1 94 ? 0.253 8.689 2.492 1.00 98.88 94 THR A O 1
ATOM 675 N N . VAL A 1 95 ? -0.492 10.720 1.853 1.00 98.75 95 VAL A N 1
ATOM 676 C CA . VAL A 1 95 ? 0.704 11.166 1.113 1.00 98.75 95 VAL A CA 1
ATOM 677 C C . VAL A 1 95 ? 1.226 12.502 1.658 1.00 98.75 95 VAL A C 1
ATOM 679 O O . VAL A 1 95 ? 2.053 13.163 1.038 1.00 98.75 95 VAL A O 1
ATOM 682 N N . ASN A 1 96 ? 0.698 12.948 2.803 1.00 98.44 96 ASN A N 1
ATOM 683 C CA . ASN A 1 96 ? 1.024 14.228 3.434 1.00 98.44 96 ASN A CA 1
ATOM 684 C C . ASN A 1 96 ? 1.230 14.078 4.950 1.00 98.44 96 ASN A C 1
ATOM 686 O O . ASN A 1 96 ? 0.772 14.901 5.752 1.00 98.44 96 ASN A O 1
ATOM 690 N N . ASN A 1 97 ? 1.911 12.991 5.323 1.00 98.06 97 ASN A N 1
ATOM 691 C CA . ASN A 1 97 ? 2.339 12.672 6.681 1.00 98.06 97 ASN A CA 1
ATOM 692 C C . ASN A 1 97 ? 1.191 12.699 7.707 1.00 98.06 97 ASN A C 1
ATOM 694 O O . ASN A 1 97 ? 1.337 13.190 8.823 1.00 98.06 97 ASN A O 1
ATOM 698 N N . GLY A 1 98 ? 0.023 12.192 7.310 1.00 97.94 98 GLY A N 1
ATOM 699 C CA . GLY A 1 98 ? -1.129 12.027 8.194 1.00 97.94 98 GLY A CA 1
ATOM 700 C C . GLY A 1 98 ? -1.997 13.271 8.367 1.00 97.94 98 GLY A C 1
ATOM 701 O O . GLY A 1 98 ? -2.945 13.221 9.150 1.00 97.94 98 GLY A O 1
ATOM 702 N N . THR A 1 99 ? -1.730 14.349 7.620 1.00 97.44 99 THR A N 1
ATOM 703 C CA . THR A 1 99 ? -2.598 15.540 7.614 1.00 97.44 99 THR A CA 1
ATOM 704 C C . THR A 1 99 ? -3.970 15.209 7.022 1.00 97.44 99 THR A C 1
ATOM 706 O O . THR A 1 99 ? -4.994 15.578 7.587 1.00 97.44 99 THR A O 1
ATOM 709 N N . ASN A 1 100 ? -3.997 14.468 5.908 1.00 97.94 100 ASN A N 1
ATOM 710 C CA . ASN A 1 100 ? -5.210 13.947 5.283 1.00 97.94 100 ASN A CA 1
ATOM 711 C C . ASN A 1 100 ? -5.086 12.436 5.084 1.00 97.94 100 ASN A C 1
ATOM 713 O O . ASN A 1 100 ? -4.070 11.949 4.581 1.00 97.94 100 ASN A O 1
ATOM 717 N N . TRP A 1 101 ? -6.152 11.714 5.423 1.00 98.62 101 TRP A N 1
ATOM 718 C CA . TRP A 1 101 ? -6.260 10.270 5.238 1.00 98.62 101 TRP A CA 1
ATOM 719 C C . TRP A 1 101 ? -7.350 9.956 4.224 1.00 98.62 101 TRP A C 1
ATOM 721 O O . TRP A 1 101 ? -8.462 10.471 4.316 1.00 98.62 101 TRP A O 1
ATOM 731 N N . THR A 1 102 ? -7.017 9.117 3.250 1.00 98.69 102 THR A N 1
ATOM 732 C CA . THR A 1 102 ? -7.913 8.700 2.170 1.00 98.69 102 THR A CA 1
ATOM 733 C C . THR A 1 102 ? -8.117 7.190 2.248 1.00 98.69 102 THR A C 1
ATOM 735 O O . THR A 1 102 ? -7.131 6.467 2.401 1.00 98.69 102 THR A O 1
ATOM 738 N N . PRO A 1 103 ? -9.350 6.671 2.118 1.00 98.56 103 PRO A N 1
ATOM 739 C CA . PRO A 1 103 ? -9.567 5.233 2.006 1.00 98.56 103 PRO A CA 1
ATOM 740 C C . PRO A 1 103 ? -8.773 4.637 0.836 1.00 98.56 103 PRO A C 1
ATOM 742 O O . PRO A 1 103 ? -8.777 5.187 -0.267 1.00 98.56 103 PRO A O 1
ATOM 745 N N . ILE A 1 104 ? -8.122 3.488 1.045 1.00 98.69 104 ILE A N 1
ATOM 746 C CA . ILE A 1 104 ? -7.417 2.780 -0.039 1.00 98.69 104 ILE A CA 1
ATOM 747 C C . ILE A 1 104 ? -8.411 2.386 -1.143 1.00 98.69 104 ILE A C 1
ATOM 749 O O . ILE A 1 104 ? -8.105 2.544 -2.329 1.00 98.69 104 ILE A O 1
ATOM 753 N N . GLY A 1 105 ? -9.618 1.969 -0.742 1.00 95.44 105 GLY A N 1
ATOM 754 C CA . GLY A 1 105 ? -10.683 1.502 -1.626 1.00 95.44 105 GLY A CA 1
ATOM 755 C C . GLY A 1 105 ? -10.554 0.016 -1.956 1.00 95.44 105 GLY A C 1
ATOM 756 O O . GLY A 1 105 ? -9.789 -0.716 -1.332 1.00 95.44 105 GLY A O 1
ATOM 757 N N . THR A 1 106 ? -11.321 -0.444 -2.943 1.00 95.44 106 THR A N 1
ATOM 758 C CA . THR A 1 106 ? -11.168 -1.797 -3.486 1.00 95.44 106 THR A CA 1
ATOM 759 C C . THR A 1 106 ? -9.842 -1.903 -4.226 1.00 95.44 106 THR A C 1
ATOM 761 O O . THR A 1 106 ? -9.519 -1.017 -5.020 1.00 95.44 106 THR A O 1
ATOM 764 N N . THR A 1 107 ? -9.116 -3.000 -4.029 1.00 97.38 107 THR A N 1
ATOM 765 C CA . THR A 1 107 ? -7.845 -3.274 -4.707 1.00 97.38 107 THR A CA 1
ATOM 766 C C . THR A 1 107 ? -7.903 -4.594 -5.464 1.00 97.38 107 THR A C 1
ATOM 768 O O . THR A 1 107 ? -8.731 -5.461 -5.186 1.00 97.38 107 THR A O 1
ATOM 771 N N . GLY A 1 108 ? -7.052 -4.711 -6.476 1.00 96.31 108 GLY A N 1
ATOM 772 C CA . GLY A 1 108 ? -6.977 -5.869 -7.354 1.00 96.31 108 GLY A CA 1
ATOM 773 C C . GLY A 1 108 ? -5.920 -5.653 -8.426 1.00 96.31 108 GLY A C 1
ATOM 774 O O . GLY A 1 108 ? -5.280 -4.603 -8.489 1.00 96.31 108 GLY A O 1
ATOM 775 N N . ASN A 1 109 ? -5.754 -6.630 -9.316 1.00 95.00 109 ASN A N 1
ATOM 776 C CA . ASN A 1 109 ? -4.747 -6.549 -10.378 1.00 95.00 109 ASN A CA 1
ATOM 777 C C . ASN A 1 109 ? -5.008 -5.429 -11.400 1.00 95.00 109 ASN A C 1
ATOM 779 O O . ASN A 1 109 ? -4.093 -5.067 -12.128 1.00 95.00 109 ASN A O 1
ATOM 783 N N . PHE A 1 110 ? -6.213 -4.858 -11.458 1.00 97.00 110 PHE A N 1
ATOM 784 C CA . PHE A 1 110 ? -6.551 -3.755 -12.369 1.00 97.00 110 PHE A CA 1
ATOM 785 C C . PHE A 1 110 ? -6.643 -2.393 -11.669 1.00 97.00 110 PHE A C 1
ATOM 787 O O . PHE A 1 110 ? -6.829 -1.372 -12.325 1.00 97.00 110 PHE A O 1
ATOM 794 N N . ASN A 1 111 ? -6.536 -2.376 -10.343 1.00 97.31 111 ASN A N 1
ATOM 795 C CA . ASN A 1 111 ? -6.850 -1.226 -9.506 1.00 97.31 111 ASN A CA 1
ATOM 796 C C . ASN A 1 111 ? -6.020 -1.241 -8.215 1.00 97.31 111 ASN A C 1
ATOM 798 O O . ASN A 1 111 ? -6.555 -1.096 -7.116 1.00 97.31 111 ASN A O 1
ATOM 802 N N . ALA A 1 112 ? -4.713 -1.459 -8.339 1.00 98.69 112 ALA A N 1
ATOM 803 C CA . ALA A 1 112 ? -3.807 -1.404 -7.204 1.00 98.69 112 ALA A CA 1
ATOM 804 C C . ALA A 1 112 ? -3.536 0.047 -6.793 1.00 98.69 112 ALA A C 1
ATOM 806 O O . ALA A 1 112 ? -3.420 0.926 -7.650 1.00 98.69 112 ALA A O 1
ATOM 807 N N . ARG A 1 113 ? -3.412 0.296 -5.485 1.00 98.81 113 ARG A N 1
ATOM 808 C CA . ARG A 1 113 ? -3.044 1.611 -4.938 1.00 98.81 113 ARG A CA 1
ATOM 809 C C . ARG A 1 113 ? -1.525 1.749 -4.915 1.00 98.81 113 ARG A C 1
ATOM 811 O O . ARG A 1 113 ? -0.867 0.956 -4.248 1.00 98.81 113 ARG A O 1
ATOM 818 N N . LEU A 1 114 ? -0.993 2.757 -5.598 1.00 98.88 114 LEU A N 1
ATOM 819 C CA . LEU A 1 114 ? 0.439 3.058 -5.625 1.00 98.88 114 LEU A CA 1
ATOM 820 C C . LEU A 1 114 ? 0.812 3.935 -4.431 1.00 98.88 114 LEU A C 1
ATOM 822 O O . LEU A 1 114 ? 0.200 4.987 -4.249 1.00 98.88 114 LEU A O 1
ATOM 826 N N . LEU A 1 115 ? 1.795 3.520 -3.634 1.00 98.88 115 LEU A N 1
ATOM 827 C CA . LEU A 1 115 ? 2.287 4.272 -2.481 1.00 98.88 115 LEU A CA 1
ATOM 828 C C . LEU A 1 115 ? 3.818 4.298 -2.476 1.00 98.88 115 LEU A C 1
ATOM 830 O O . LEU A 1 115 ? 4.465 3.250 -2.502 1.00 98.88 115 LEU A O 1
ATOM 834 N N . ALA A 1 116 ? 4.390 5.500 -2.455 1.00 98.81 116 ALA A N 1
ATOM 835 C CA . ALA A 1 116 ? 5.835 5.706 -2.444 1.00 98.81 116 ALA A CA 1
ATOM 836 C C . ALA A 1 116 ? 6.442 5.381 -1.071 1.00 98.81 116 ALA A C 1
ATOM 838 O O . ALA A 1 116 ? 5.818 5.607 -0.037 1.00 98.81 116 ALA A O 1
ATOM 839 N N . ALA A 1 117 ? 7.683 4.898 -1.048 1.00 98.31 117 ALA A N 1
ATOM 840 C CA . ALA A 1 117 ? 8.471 4.736 0.171 1.00 98.31 117 ALA A CA 1
ATOM 841 C C . ALA A 1 117 ? 9.190 6.050 0.521 1.00 98.31 117 ALA A C 1
ATOM 843 O O . ALA A 1 117 ? 10.411 6.153 0.435 1.00 98.31 117 ALA A O 1
ATOM 844 N N . ASP A 1 118 ? 8.415 7.076 0.873 1.00 98.06 118 ASP A N 1
ATOM 845 C CA . ASP A 1 118 ? 8.912 8.409 1.226 1.00 98.06 118 ASP A CA 1
ATOM 846 C C . ASP A 1 118 ? 8.532 8.804 2.672 1.00 98.06 118 ASP A C 1
ATOM 848 O O . ASP A 1 118 ? 7.717 8.126 3.306 1.00 98.06 118 ASP A O 1
ATOM 852 N N . PRO A 1 119 ? 9.080 9.908 3.223 1.00 98.56 119 PRO A N 1
ATOM 853 C CA . PRO A 1 119 ? 8.785 10.339 4.595 1.00 98.56 119 PRO A CA 1
ATOM 854 C C . PRO A 1 119 ? 7.332 10.768 4.867 1.00 98.56 119 PRO A C 1
ATOM 856 O O . PRO A 1 119 ? 6.982 11.036 6.018 1.00 98.56 119 PRO A O 1
ATOM 859 N N . ASN A 1 120 ? 6.490 10.884 3.837 1.00 98.56 120 ASN A N 1
ATOM 860 C CA . ASN A 1 120 ? 5.131 11.418 3.936 1.00 98.56 120 ASN A CA 1
ATOM 861 C C . ASN A 1 120 ? 4.049 10.356 3.727 1.00 98.56 120 ASN A C 1
ATOM 863 O O . ASN A 1 120 ? 2.877 10.621 4.019 1.00 98.56 120 ASN A O 1
ATOM 867 N N . THR A 1 121 ? 4.419 9.182 3.221 1.00 98.94 121 THR A N 1
ATOM 868 C CA . THR A 1 121 ? 3.465 8.175 2.774 1.00 98.94 121 THR A CA 1
ATOM 869 C C . THR A 1 121 ? 3.289 7.090 3.816 1.00 98.94 121 THR A C 1
ATOM 871 O O . THR A 1 121 ? 4.213 6.336 4.129 1.00 98.94 121 THR A O 1
ATOM 874 N N . ARG A 1 122 ? 2.076 7.006 4.365 1.00 98.88 122 ARG A N 1
ATOM 875 C CA . ARG A 1 122 ? 1.745 6.066 5.441 1.00 98.88 122 ARG A CA 1
ATOM 876 C C . ARG A 1 122 ? 0.472 5.303 5.145 1.00 98.88 122 ARG A C 1
ATOM 878 O O . ARG A 1 122 ? -0.410 5.792 4.439 1.00 98.88 122 ARG A O 1
ATOM 885 N N . ILE A 1 123 ? 0.370 4.131 5.753 1.00 98.88 123 ILE A N 1
ATOM 886 C CA . ILE A 1 123 ? -0.809 3.272 5.728 1.00 98.88 123 ILE A CA 1
ATOM 887 C C . ILE A 1 123 ? -1.301 3.109 7.157 1.00 98.88 123 ILE A C 1
ATOM 889 O O . ILE A 1 123 ? -0.505 2.908 8.074 1.00 98.88 123 ILE A O 1
ATOM 893 N N . ARG A 1 124 ? -2.616 3.155 7.351 1.00 98.62 124 ARG A N 1
ATOM 894 C CA . ARG A 1 124 ? -3.230 2.781 8.623 1.00 98.62 124 ARG A CA 1
ATOM 895 C C . ARG A 1 124 ? -4.479 1.949 8.410 1.00 98.62 124 ARG A C 1
ATOM 897 O O . ARG A 1 124 ? -5.135 2.024 7.372 1.00 98.62 124 ARG A O 1
ATOM 904 N N . TYR A 1 125 ? -4.835 1.219 9.453 1.00 98.62 125 TYR A N 1
ATOM 905 C CA . TYR A 1 125 ? -6.110 0.537 9.557 1.00 98.62 125 TYR A CA 1
ATOM 906 C C . TYR A 1 125 ? -6.963 1.198 10.639 1.00 98.62 125 TYR A C 1
ATOM 908 O O . TYR A 1 125 ? -6.480 1.472 11.738 1.00 98.62 125 TYR A O 1
ATOM 916 N N . ARG A 1 126 ? -8.228 1.472 10.328 1.00 97.69 126 ARG A N 1
ATOM 917 C CA . ARG A 1 126 ? -9.234 1.939 11.283 1.00 97.69 126 ARG A CA 1
ATOM 918 C C . ARG A 1 126 ? -10.199 0.794 11.580 1.00 97.69 126 ARG A C 1
ATOM 920 O O . ARG A 1 126 ? -11.084 0.554 10.758 1.00 97.69 126 ARG A O 1
ATOM 927 N N . PRO A 1 127 ? -10.031 0.080 12.702 1.00 97.50 127 PRO A N 1
ATOM 928 C CA . PRO A 1 127 ? -10.901 -1.030 13.044 1.00 97.50 127 PRO A CA 1
ATOM 929 C C . PRO A 1 127 ? -12.306 -0.523 13.381 1.00 97.50 127 PRO A C 1
ATOM 931 O O . PRO A 1 127 ? -12.481 0.603 13.857 1.00 97.50 127 PRO A O 1
ATOM 934 N N . ASN A 1 128 ? -13.305 -1.370 13.149 1.00 97.25 128 ASN A N 1
ATOM 935 C CA . ASN A 1 128 ? -14.625 -1.197 13.741 1.00 97.25 128 ASN A CA 1
ATOM 936 C C . ASN A 1 128 ? -14.510 -1.262 15.270 1.00 97.25 128 ASN A C 1
ATOM 938 O O . ASN A 1 128 ? -13.577 -1.863 15.810 1.00 97.25 128 ASN A O 1
ATOM 942 N N . THR A 1 129 ? -15.468 -0.650 15.961 1.00 95.88 129 THR A N 1
ATOM 943 C CA . THR A 1 129 ? -15.524 -0.667 17.425 1.00 95.88 129 THR A CA 1
ATOM 944 C C . THR A 1 129 ? -15.444 -2.097 17.954 1.00 95.88 129 THR A C 1
ATOM 946 O O . THR A 1 129 ? -16.102 -2.995 17.431 1.00 95.88 129 THR A O 1
ATOM 949 N N . ASP A 1 130 ? -14.605 -2.283 18.969 1.00 95.94 130 ASP A N 1
ATOM 950 C CA . ASP A 1 130 ? -14.363 -3.543 19.676 1.00 95.94 130 ASP A CA 1
ATOM 951 C C . ASP A 1 130 ? -13.794 -4.698 18.825 1.00 95.94 130 ASP A C 1
ATOM 953 O O . ASP A 1 130 ? -13.743 -5.844 19.276 1.00 95.94 130 ASP A O 1
ATOM 957 N N . PHE A 1 131 ? -13.317 -4.427 17.605 1.00 97.38 131 PHE A N 1
ATOM 958 C CA . PHE A 1 131 ? -12.648 -5.449 16.802 1.00 97.38 131 PHE A CA 1
ATOM 959 C C . PHE A 1 131 ? -11.223 -5.712 17.307 1.00 97.38 131 PHE A C 1
ATOM 961 O O . PHE A 1 131 ? -10.380 -4.819 17.294 1.00 97.38 131 PHE A O 1
ATOM 968 N N . ILE A 1 132 ? -10.951 -6.966 17.673 1.00 97.75 132 ILE A N 1
ATOM 969 C CA . ILE A 1 132 ? -9.616 -7.524 17.927 1.00 97.75 132 ILE A CA 1
ATOM 970 C C . ILE A 1 132 ? -9.339 -8.548 16.830 1.00 97.75 132 ILE A C 1
ATOM 972 O O . ILE A 1 132 ? -10.213 -9.349 16.487 1.00 97.75 132 ILE A O 1
ATOM 976 N N . GLY A 1 133 ? -8.126 -8.551 16.286 1.00 97.69 133 GLY A N 1
ATOM 977 C CA . GLY A 1 133 ? -7.758 -9.519 15.262 1.00 97.69 133 GLY A CA 1
ATOM 978 C C . GLY A 1 133 ? -6.604 -9.060 14.394 1.00 97.69 133 GLY A C 1
ATOM 979 O O . GLY A 1 133 ? -5.712 -8.339 14.832 1.00 97.69 133 GLY A O 1
ATOM 980 N N . GLU A 1 134 ? -6.628 -9.498 13.141 1.00 98.06 134 GLU A N 1
ATOM 981 C CA . GLU A 1 134 ? -5.573 -9.234 12.173 1.00 98.06 134 GLU A CA 1
ATOM 982 C C . GLU A 1 134 ? -6.172 -8.732 10.858 1.00 98.06 134 GLU A C 1
ATOM 984 O O . GLU A 1 134 ? -7.212 -9.215 10.397 1.00 98.06 134 GLU A O 1
ATOM 989 N N . ALA A 1 135 ? -5.492 -7.774 10.237 1.00 98.31 135 ALA A N 1
ATOM 990 C CA . ALA A 1 135 ? -5.759 -7.330 8.878 1.00 98.31 135 ALA A CA 1
ATOM 991 C C . ALA A 1 135 ? -4.445 -7.315 8.085 1.00 98.31 135 ALA A C 1
ATOM 993 O O . ALA A 1 135 ? -3.368 -7.114 8.646 1.00 98.31 135 ALA A O 1
ATOM 994 N N . LYS A 1 136 ? -4.519 -7.530 6.769 1.00 98.62 136 LYS A N 1
ATOM 995 C CA . LYS A 1 136 ? -3.354 -7.559 5.877 1.00 98.62 136 LYS A CA 1
ATOM 996 C C . LYS A 1 136 ? -3.565 -6.704 4.644 1.00 98.62 136 LYS A C 1
ATOM 998 O O . LYS A 1 136 ? -4.679 -6.608 4.123 1.00 98.62 136 LYS A O 1
ATOM 1003 N N . ILE A 1 137 ? -2.457 -6.198 4.125 1.00 98.81 137 ILE A N 1
ATOM 1004 C CA . ILE A 1 137 ? -2.341 -5.739 2.742 1.00 98.81 137 ILE A CA 1
ATOM 1005 C C . ILE A 1 137 ? -1.536 -6.772 1.947 1.00 98.81 137 ILE A C 1
ATOM 1007 O O . ILE A 1 137 ? -0.601 -7.359 2.484 1.00 98.81 137 ILE A O 1
ATOM 1011 N N . ALA A 1 138 ? -1.895 -6.992 0.686 1.00 98.50 138 ALA A N 1
ATOM 1012 C CA . ALA A 1 138 ? -1.079 -7.707 -0.292 1.00 98.50 138 ALA A CA 1
ATOM 1013 C C . ALA A 1 138 ? -0.529 -6.694 -1.297 1.00 98.50 138 ALA A C 1
ATOM 1015 O O . ALA A 1 138 ? -1.274 -5.805 -1.734 1.00 98.50 138 ALA A O 1
ATOM 1016 N N . PHE A 1 139 ? 0.748 -6.804 -1.650 1.00 98.69 139 PHE A N 1
ATOM 1017 C CA . PHE A 1 139 ? 1.402 -5.819 -2.505 1.00 98.69 139 PHE A CA 1
ATOM 1018 C C . PHE A 1 139 ? 2.517 -6.412 -3.366 1.00 98.69 139 PHE A C 1
ATOM 1020 O O . PHE A 1 139 ? 3.114 -7.429 -3.028 1.00 98.69 139 PHE A O 1
ATOM 1027 N N . VAL A 1 140 ? 2.823 -5.724 -4.463 1.00 98.69 140 VAL A N 1
ATOM 1028 C CA . VAL A 1 140 ? 4.084 -5.868 -5.212 1.00 98.69 140 VAL A CA 1
ATOM 1029 C C . VAL A 1 140 ? 4.972 -4.652 -4.978 1.00 98.69 140 VAL A C 1
ATOM 1031 O O . VAL A 1 140 ? 4.466 -3.590 -4.608 1.00 98.69 140 VAL A O 1
ATOM 1034 N N . ALA A 1 141 ? 6.276 -4.785 -5.218 1.00 98.44 141 ALA A N 1
ATOM 1035 C CA . ALA A 1 141 ? 7.172 -3.638 -5.268 1.00 98.44 141 ALA A CA 1
ATOM 1036 C C . ALA A 1 141 ? 6.841 -2.751 -6.475 1.00 98.44 141 ALA A C 1
ATOM 1038 O O . ALA A 1 141 ? 6.379 -3.243 -7.509 1.00 98.44 141 ALA A O 1
ATOM 1039 N N . TRP A 1 142 ? 7.086 -1.454 -6.327 1.00 98.56 142 TRP A N 1
ATOM 1040 C CA . TRP A 1 142 ? 6.870 -0.429 -7.341 1.00 98.56 142 TRP A CA 1
ATOM 1041 C C . TRP A 1 142 ? 8.089 0.500 -7.415 1.00 98.56 142 TRP A C 1
ATOM 1043 O O . TRP A 1 142 ? 8.486 1.048 -6.391 1.00 98.56 142 TRP A O 1
ATOM 1053 N N . ASP A 1 143 ? 8.666 0.674 -8.606 1.00 97.19 143 ASP A N 1
ATOM 1054 C CA . ASP A 1 143 ? 9.871 1.501 -8.848 1.00 97.19 143 ASP A CA 1
ATOM 1055 C C . ASP A 1 143 ? 9.570 2.968 -9.219 1.00 97.19 143 ASP A C 1
ATOM 1057 O O . ASP A 1 143 ? 10.458 3.766 -9.510 1.00 97.19 143 ASP A O 1
ATOM 1061 N N . GLN A 1 144 ? 8.286 3.328 -9.256 1.00 97.19 144 GLN A N 1
ATOM 1062 C CA . GLN A 1 144 ? 7.790 4.660 -9.612 1.00 97.19 144 GLN A CA 1
ATOM 1063 C C . GLN A 1 144 ? 8.186 5.195 -10.994 1.00 97.19 144 GLN A C 1
ATOM 1065 O O . GLN A 1 144 ? 7.942 6.369 -11.276 1.00 97.19 144 GLN A O 1
ATOM 1070 N N . THR A 1 145 ? 8.692 4.356 -11.904 1.00 95.56 145 THR A N 1
ATOM 1071 C CA . THR A 1 145 ? 8.957 4.781 -13.290 1.00 95.56 145 THR A CA 1
ATOM 1072 C C . THR A 1 145 ? 7.685 5.179 -14.037 1.00 95.56 145 THR A C 1
ATOM 1074 O O . THR A 1 145 ? 7.724 6.024 -14.932 1.00 95.56 145 THR A O 1
ATOM 1077 N N . THR A 1 146 ? 6.536 4.616 -13.647 1.00 94.12 146 THR A N 1
ATOM 1078 C CA . THR A 1 146 ? 5.209 5.062 -14.089 1.00 94.12 146 THR A CA 1
ATOM 1079 C C . THR A 1 146 ? 4.200 5.046 -12.943 1.00 94.12 146 THR A C 1
ATOM 1081 O O . THR A 1 146 ? 4.341 4.298 -11.974 1.00 94.12 146 THR A O 1
ATOM 1084 N N . GLY A 1 147 ? 3.147 5.859 -13.075 1.00 96.31 147 GLY A N 1
ATOM 1085 C CA . GLY A 1 147 ? 2.164 6.093 -12.019 1.00 96.31 147 GLY A CA 1
ATOM 1086 C C . GLY A 1 147 ? 2.565 7.241 -11.091 1.00 96.31 147 GLY A C 1
ATOM 1087 O O . GLY A 1 147 ? 3.620 7.845 -11.244 1.00 96.31 147 GLY A O 1
ATOM 1088 N N . ILE A 1 148 ? 1.687 7.577 -10.148 1.00 97.56 148 ILE A N 1
ATOM 1089 C CA . ILE A 1 148 ? 1.904 8.657 -9.177 1.00 97.56 148 ILE A CA 1
ATOM 1090 C C . ILE A 1 148 ? 1.598 8.156 -7.768 1.00 97.56 148 ILE A C 1
ATOM 1092 O O . ILE A 1 148 ? 0.739 7.287 -7.598 1.00 97.56 148 ILE A O 1
ATOM 1096 N N . ASN A 1 149 ? 2.267 8.717 -6.760 1.00 98.69 149 ASN A N 1
ATOM 1097 C CA . ASN A 1 149 ? 1.999 8.391 -5.361 1.00 98.69 149 ASN A CA 1
ATOM 1098 C C . ASN A 1 149 ? 0.534 8.702 -5.000 1.00 98.69 149 ASN A C 1
ATOM 1100 O O . ASN A 1 149 ? 0.004 9.761 -5.339 1.00 98.69 149 ASN A O 1
ATOM 1104 N N . GLY A 1 150 ? -0.139 7.752 -4.358 1.00 98.56 150 GLY A N 1
ATOM 1105 C CA . GLY A 1 150 ? -1.573 7.794 -4.095 1.00 98.56 150 GLY A CA 1
ATOM 1106 C C . GLY A 1 150 ? -2.446 7.492 -5.317 1.00 98.56 150 GLY A C 1
ATOM 1107 O O . GLY A 1 150 ? -3.666 7.489 -5.180 1.00 98.56 150 GLY A O 1
ATOM 1108 N N . GLY A 1 151 ? -1.880 7.224 -6.496 1.00 98.56 151 GLY A N 1
ATOM 1109 C CA . GLY A 1 151 ? -2.607 6.878 -7.719 1.00 98.56 151 GLY A CA 1
ATOM 1110 C C . GLY A 1 151 ? -3.132 5.439 -7.741 1.00 98.56 151 GLY A C 1
ATOM 1111 O O . GLY A 1 151 ? -2.868 4.642 -6.841 1.00 98.56 151 GLY A O 1
ATOM 1112 N N . ILE A 1 152 ? -3.890 5.104 -8.788 1.00 98.38 152 ILE A N 1
ATOM 1113 C CA . ILE A 1 152 ? -4.365 3.741 -9.065 1.00 98.38 152 ILE A CA 1
ATOM 1114 C C . ILE A 1 152 ? -3.755 3.270 -10.382 1.00 98.38 152 ILE A C 1
ATOM 1116 O O . ILE A 1 152 ? -3.717 4.040 -11.342 1.00 98.38 152 ILE A O 1
ATOM 1120 N N . ALA A 1 153 ? -3.322 2.012 -10.443 1.00 97.94 153 ALA A N 1
ATOM 1121 C CA . ALA A 1 153 ? -2.828 1.408 -11.675 1.00 97.94 153 ALA A CA 1
ATOM 1122 C C . ALA A 1 153 ? -3.198 -0.074 -11.805 1.00 97.94 153 ALA A C 1
ATOM 1124 O O . ALA A 1 153 ? -3.477 -0.767 -10.822 1.00 97.94 153 ALA A O 1
ATOM 1125 N N . ALA A 1 154 ? -3.167 -0.565 -13.044 1.00 97.88 154 ALA A N 1
ATOM 1126 C CA . ALA A 1 154 ? -3.237 -1.987 -13.331 1.00 97.88 154 ALA A CA 1
ATOM 1127 C C . ALA A 1 154 ? -1.844 -2.617 -13.179 1.00 97.88 154 ALA A C 1
ATOM 1129 O O . ALA A 1 154 ? -0.888 -2.204 -13.827 1.00 97.88 154 ALA A O 1
ATOM 1130 N N . VAL A 1 155 ? -1.760 -3.649 -12.345 1.00 97.38 155 VAL A N 1
ATOM 1131 C CA . VAL A 1 155 ? -0.546 -4.409 -12.003 1.00 97.38 155 VAL A CA 1
ATOM 1132 C C . VAL A 1 155 ? -0.654 -5.877 -12.431 1.00 97.38 155 VAL A C 1
ATOM 1134 O O . VAL A 1 155 ? -0.004 -6.750 -11.858 1.00 97.38 155 VAL A O 1
ATOM 1137 N N . GLY A 1 156 ? -1.539 -6.182 -13.387 1.00 94.12 156 GLY A N 1
ATOM 1138 C CA . GLY A 1 156 ? -1.735 -7.537 -13.912 1.00 94.12 156 GLY A CA 1
ATOM 1139 C C . GLY A 1 156 ? -0.540 -8.057 -14.718 1.00 94.12 156 GLY A C 1
ATOM 1140 O O . GLY A 1 156 ? -0.293 -9.259 -14.724 1.00 94.12 156 GLY A O 1
ATOM 1141 N N . THR A 1 157 ? 0.227 -7.154 -15.333 1.00 95.88 157 THR A N 1
ATOM 1142 C CA . THR A 1 157 ? 1.495 -7.452 -16.015 1.00 95.88 157 THR A CA 1
ATOM 1143 C C . THR A 1 157 ? 2.654 -6.981 -15.138 1.00 95.88 157 THR A C 1
ATOM 1145 O O . THR A 1 157 ? 2.621 -5.854 -14.647 1.00 95.88 157 THR A O 1
ATOM 1148 N N . ARG A 1 158 ? 3.656 -7.842 -14.917 1.00 96.38 158 ARG A N 1
ATOM 1149 C CA . ARG A 1 158 ? 4.750 -7.638 -13.949 1.00 96.38 158 ARG A CA 1
ATOM 1150 C C . ARG A 1 158 ? 6.089 -8.135 -14.498 1.00 96.38 158 ARG A C 1
ATOM 1152 O O . ARG A 1 158 ? 6.103 -9.024 -15.350 1.00 96.38 158 ARG A O 1
ATOM 1159 N N . GLY A 1 159 ? 7.200 -7.630 -13.960 1.00 96.25 159 GLY A N 1
ATOM 1160 C CA . GLY A 1 159 ? 8.557 -7.974 -14.393 1.00 96.25 159 GLY A CA 1
ATOM 1161 C C . GLY A 1 159 ? 8.997 -7.264 -15.678 1.00 96.25 159 GLY A C 1
ATOM 1162 O O . GLY A 1 159 ? 8.314 -6.372 -16.182 1.00 96.25 159 GLY A O 1
ATOM 1163 N N . GLY A 1 160 ? 10.148 -7.667 -16.224 1.00 94.44 160 GLY A N 1
ATOM 1164 C CA . GLY A 1 160 ? 10.693 -7.085 -17.453 1.00 94.44 160 GLY A CA 1
ATOM 1165 C C . GLY A 1 160 ? 10.931 -5.584 -17.303 1.00 94.44 160 GLY A C 1
ATOM 1166 O O . GLY A 1 160 ? 11.673 -5.176 -16.419 1.00 94.44 160 GLY A O 1
ATOM 1167 N N . THR A 1 161 ? 10.276 -4.783 -18.144 1.00 94.19 161 THR A N 1
ATOM 1168 C CA . THR A 1 161 ? 10.343 -3.313 -18.107 1.00 94.19 161 THR A CA 1
ATOM 1169 C C . THR A 1 161 ? 9.164 -2.653 -17.391 1.00 94.19 161 THR A C 1
ATOM 1171 O O . THR A 1 161 ? 9.075 -1.426 -17.333 1.00 94.19 161 THR A O 1
ATOM 1174 N N . THR A 1 162 ? 8.229 -3.442 -16.854 1.00 95.81 162 THR A N 1
ATOM 1175 C CA . THR A 1 162 ? 7.108 -2.902 -16.070 1.00 95.81 162 THR A CA 1
ATOM 1176 C C . THR A 1 162 ? 7.612 -2.318 -14.751 1.00 95.81 162 THR A C 1
ATOM 1178 O O . THR A 1 162 ? 8.632 -2.781 -14.249 1.00 95.81 162 THR A O 1
ATOM 1181 N N . PRO A 1 163 ? 6.888 -1.370 -14.137 1.00 96.88 163 PRO A N 1
ATOM 1182 C CA . PRO A 1 163 ? 7.319 -0.760 -12.885 1.00 96.88 163 PRO A CA 1
ATOM 1183 C C . PRO A 1 163 ? 7.128 -1.670 -11.652 1.00 96.88 163 PRO A C 1
ATOM 1185 O O . PRO A 1 163 ? 7.207 -1.197 -10.520 1.00 96.88 163 PRO A O 1
ATOM 1188 N N . TYR A 1 164 ? 6.748 -2.942 -11.842 1.00 98.44 164 TYR A N 1
ATOM 1189 C CA . TYR A 1 164 ? 6.214 -3.814 -10.792 1.00 98.44 164 TYR A CA 1
ATOM 1190 C C . TYR A 1 164 ? 6.980 -5.133 -10.690 1.00 98.44 164 TYR A C 1
ATOM 1192 O O . TYR A 1 164 ? 7.198 -5.810 -11.701 1.00 98.44 164 TYR A O 1
ATOM 1200 N N . SER A 1 165 ? 7.297 -5.560 -9.466 1.00 98.38 165 SER A N 1
ATOM 1201 C CA . SER A 1 165 ? 7.917 -6.869 -9.231 1.00 98.38 165 SER A CA 1
ATOM 1202 C C . SER A 1 165 ? 7.008 -8.027 -9.635 1.00 98.38 165 SER A C 1
ATOM 1204 O O . SER A 1 165 ? 5.782 -7.945 -9.545 1.00 98.38 165 SER A O 1
ATOM 1206 N N . THR A 1 166 ? 7.607 -9.149 -10.037 1.00 97.94 166 THR A N 1
ATOM 1207 C CA . THR A 1 166 ? 6.872 -10.394 -10.326 1.00 97.94 166 THR A CA 1
ATOM 1208 C C . THR A 1 166 ? 6.296 -11.020 -9.059 1.00 97.94 166 THR A C 1
ATOM 1210 O O . THR A 1 166 ? 5.134 -11.434 -9.044 1.00 97.94 166 THR A O 1
ATOM 1213 N N . LEU A 1 167 ? 7.095 -11.057 -7.990 1.00 97.44 167 LEU A N 1
ATOM 1214 C CA . LEU A 1 167 ? 6.680 -11.524 -6.673 1.00 97.44 167 LEU A CA 1
ATOM 1215 C C . LEU A 1 167 ? 5.876 -10.457 -5.932 1.00 97.44 167 LEU A C 1
ATOM 1217 O O . LEU A 1 167 ? 6.002 -9.259 -6.188 1.00 97.44 167 LEU A O 1
ATOM 1221 N N . TYR A 1 168 ? 5.053 -10.932 -5.007 1.00 97.00 168 TYR A N 1
ATOM 1222 C CA . TYR A 1 168 ? 4.252 -10.139 -4.087 1.00 97.00 168 TYR A CA 1
ATOM 1223 C C . TYR A 1 168 ? 4.494 -10.633 -2.658 1.00 97.00 168 TYR A C 1
ATOM 1225 O O . TYR A 1 168 ? 4.983 -11.750 -2.464 1.00 97.00 168 TYR A O 1
ATOM 1233 N N . ASP A 1 169 ? 4.121 -9.816 -1.681 1.00 97.56 169 ASP A N 1
ATOM 1234 C CA . ASP A 1 169 ? 4.173 -10.164 -0.262 1.00 97.56 169 ASP A CA 1
ATOM 1235 C C . ASP A 1 169 ? 2.946 -9.616 0.486 1.00 97.56 169 ASP A C 1
ATOM 1237 O O . ASP A 1 169 ? 2.117 -8.889 -0.083 1.00 97.56 169 ASP A O 1
ATOM 1241 N N . TYR A 1 170 ? 2.818 -9.988 1.757 1.00 97.44 170 TYR A N 1
ATOM 1242 C CA . TYR A 1 170 ? 1.788 -9.516 2.667 1.00 97.44 170 TYR A CA 1
ATOM 1243 C C . TYR A 1 170 ? 2.408 -8.781 3.844 1.00 97.44 170 TYR A C 1
ATOM 1245 O O . TYR A 1 170 ? 3.317 -9.303 4.479 1.00 97.44 170 TYR A O 1
ATOM 1253 N N . ALA A 1 171 ? 1.837 -7.632 4.205 1.00 98.38 171 ALA A N 1
ATOM 1254 C CA . ALA A 1 171 ? 2.140 -6.996 5.480 1.00 98.38 171 ALA A CA 1
ATOM 1255 C C . ALA A 1 171 ? 0.946 -7.115 6.429 1.00 98.38 171 ALA A C 1
ATOM 1257 O O . ALA A 1 171 ? -0.174 -6.729 6.075 1.00 98.38 171 ALA A O 1
ATOM 1258 N N . SER A 1 172 ? 1.178 -7.678 7.617 1.00 98.12 172 SER A N 1
ATOM 1259 C CA . SER A 1 172 ? 0.147 -7.876 8.641 1.00 98.12 172 SER A CA 1
ATOM 1260 C C . SER A 1 172 ? 0.121 -6.746 9.665 1.00 98.12 172 SER A C 1
ATOM 1262 O O . SER A 1 172 ? 1.156 -6.186 10.023 1.00 98.12 172 SER A O 1
ATOM 1264 N N . LEU A 1 173 ? -1.075 -6.454 10.166 1.00 98.44 173 LEU A N 1
ATOM 1265 C CA . LEU A 1 173 ? -1.345 -5.532 11.260 1.00 98.44 173 LEU A CA 1
ATOM 1266 C C . LEU A 1 173 ? -2.201 -6.256 12.299 1.00 98.44 173 LEU A C 1
ATOM 1268 O O . LEU A 1 173 ? -3.265 -6.783 11.963 1.00 98.44 173 LEU A O 1
ATOM 1272 N N . THR A 1 174 ? -1.755 -6.243 13.552 1.00 98.19 174 THR A N 1
ATOM 1273 C CA . THR A 1 174 ? -2.510 -6.790 14.686 1.00 98.19 174 THR A CA 1
ATOM 1274 C C . THR A 1 174 ? -3.263 -5.673 15.405 1.00 98.19 174 THR A C 1
ATOM 1276 O O . THR A 1 174 ? -2.721 -4.586 15.621 1.00 98.19 174 THR A O 1
ATOM 1279 N N . ILE A 1 175 ? -4.509 -5.954 15.780 1.00 98.19 175 ILE A N 1
ATOM 1280 C CA . ILE A 1 175 ? -5.366 -5.097 16.595 1.00 98.19 175 ILE A CA 1
ATOM 1281 C C . ILE A 1 175 ? -5.534 -5.784 17.950 1.00 98.19 175 ILE A C 1
ATOM 1283 O O . ILE A 1 175 ? -6.033 -6.913 17.980 1.00 98.19 175 ILE A O 1
ATOM 1287 N N . ILE A 1 176 ? -5.094 -5.129 19.029 1.00 95.12 176 ILE A N 1
ATOM 1288 C CA . ILE A 1 176 ? -5.018 -5.694 20.392 1.00 95.12 176 ILE A CA 1
ATOM 1289 C C . ILE A 1 176 ? -5.680 -4.823 21.452 1.00 95.12 176 ILE A C 1
ATOM 1291 O O . ILE A 1 176 ? -5.680 -3.585 21.293 1.00 95.12 176 ILE A O 1
#

Radius of gyration: 21.32 Å; chains: 1; bounding box: 36×30×92 Å

Secondary structure (DSSP, 8-state):
---------S-------------PPPPEE-TTS--BPPPB-TT--GGG---EEHHHHHHTTSTT-SEE-SSTTPPPEEEEEEES-TTSEEEEEESSTTSS-EE--S-STTSEEEEESSTT-EEEEEEPTT--EEEEEEEEEE-SSSS-TT-EE--SS-STTSSEEEEEEEEEEEE-

pLDDT: mean 90.27, std 16.48, range [40.97, 98.94]

Foldseek 3Di:
DDDDDDDDDDDDPDPPPPPPPPVFFAKAFAAPFAFAKEAAEAPPDLVRWQAGAQLSSQCRRDVVGRIGGPDPPQFKWKWFADKPCVVFWFKWKWQASSPDIDTLPHHHQAWTFIATRDNTIGIDTGGDHPDWDKMKTKIWMFRVPDDDHRGTGRNND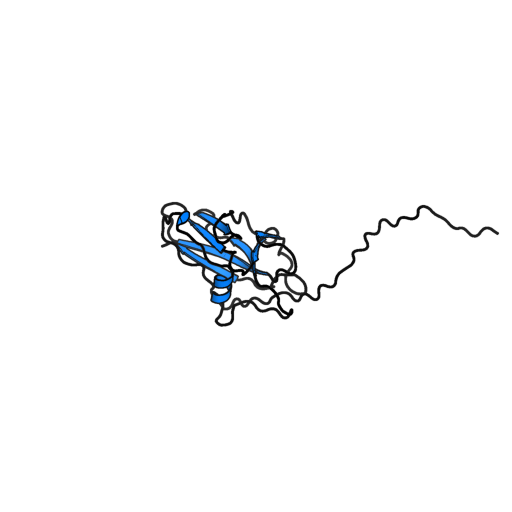AGDRHRTHPDMYMYMYGYD